Protein AF-A0ABD1D3S3-F1 (afdb_monomer_lite)

Structure (mmCIF, N/CA/C/O backbone):
data_AF-A0ABD1D3S3-F1
#
_entry.id   AF-A0ABD1D3S3-F1
#
loop_
_atom_site.group_PDB
_atom_site.id
_atom_site.type_symbol
_atom_site.label_atom_id
_atom_site.label_alt_id
_atom_site.label_comp_id
_atom_site.label_asym_id
_atom_site.label_entity_id
_atom_site.label_seq_id
_atom_site.pdbx_PDB_ins_code
_atom_site.Cartn_x
_atom_site.Cartn_y
_atom_site.Cartn_z
_atom_site.occupancy
_atom_site.B_iso_or_equiv
_atom_site.auth_seq_id
_atom_site.auth_comp_id
_atom_site.auth_asym_id
_atom_site.auth_atom_id
_atom_site.pdbx_PDB_model_num
ATOM 1 N N . MET A 1 1 ? 24.268 -14.997 -31.327 1.00 54.69 1 MET A N 1
ATOM 2 C CA . MET A 1 1 ? 25.110 -14.141 -30.463 1.00 54.69 1 MET A CA 1
ATOM 3 C C . MET A 1 1 ? 25.602 -12.995 -31.334 1.00 54.69 1 MET A C 1
ATOM 5 O O . MET A 1 1 ? 25.735 -13.247 -32.521 1.00 54.69 1 MET A O 1
ATOM 9 N N . PRO A 1 2 ? 25.754 -11.755 -30.838 1.00 61.12 2 PRO A N 1
ATOM 10 C CA . PRO A 1 2 ? 26.265 -10.665 -31.670 1.00 61.12 2 PRO A CA 1
ATOM 11 C C . PRO A 1 2 ? 27.685 -11.013 -32.133 1.00 61.12 2 PRO A C 1
ATOM 13 O O . PRO A 1 2 ? 28.538 -11.346 -31.311 1.00 61.12 2 PRO A O 1
ATOM 16 N N . GLU A 1 3 ? 27.907 -10.995 -33.443 1.00 79.38 3 GLU A N 1
ATOM 17 C CA . GLU A 1 3 ? 29.149 -11.474 -34.076 1.00 79.38 3 GLU A CA 1
ATOM 18 C C . GLU A 1 3 ? 30.114 -10.301 -34.357 1.00 79.38 3 GLU A C 1
ATOM 20 O O . GLU A 1 3 ? 31.300 -10.502 -34.618 1.00 79.38 3 GLU A O 1
ATOM 25 N N . SER A 1 4 ? 29.617 -9.056 -34.284 1.00 90.50 4 SER A N 1
ATOM 26 C CA . SER A 1 4 ? 30.335 -7.820 -34.622 1.00 90.50 4 SER A CA 1
ATOM 27 C C . SER A 1 4 ? 30.484 -6.869 -33.427 1.00 90.50 4 SER A C 1
ATOM 29 O O . SER A 1 4 ? 29.573 -6.705 -32.614 1.00 90.50 4 SER A O 1
ATOM 31 N N . ARG A 1 5 ? 31.623 -6.162 -33.355 1.00 87.12 5 ARG A N 1
ATOM 32 C CA . ARG A 1 5 ? 31.877 -5.112 -32.350 1.00 87.12 5 ARG A CA 1
ATOM 33 C C . ARG A 1 5 ? 30.786 -4.037 -32.356 1.00 87.12 5 ARG A C 1
ATOM 35 O O . ARG A 1 5 ? 30.393 -3.577 -31.288 1.00 87.12 5 ARG A O 1
ATOM 42 N N . ASP A 1 6 ? 30.297 -3.659 -33.532 1.00 90.69 6 ASP A N 1
ATOM 43 C CA . ASP A 1 6 ? 29.286 -2.608 -33.655 1.00 90.69 6 ASP A CA 1
ATOM 44 C C . ASP A 1 6 ? 27.923 -3.080 -33.131 1.00 90.69 6 ASP A C 1
ATOM 46 O O . ASP A 1 6 ? 27.208 -2.312 -32.491 1.00 90.69 6 ASP A O 1
ATOM 50 N N . GLU A 1 7 ? 27.590 -4.361 -33.316 1.00 91.81 7 GLU A N 1
ATOM 51 C CA . GLU A 1 7 ? 26.377 -4.971 -32.753 1.00 91.81 7 GLU A CA 1
ATOM 52 C C . GLU A 1 7 ? 26.443 -5.047 -31.223 1.00 91.81 7 GLU A C 1
ATOM 54 O O . GLU A 1 7 ? 25.445 -4.792 -30.548 1.00 91.81 7 GLU A O 1
ATOM 59 N N . ILE A 1 8 ? 27.623 -5.343 -30.666 1.00 90.75 8 ILE A N 1
ATOM 60 C CA . ILE A 1 8 ? 27.854 -5.335 -29.215 1.00 90.75 8 ILE A CA 1
ATOM 61 C C . ILE A 1 8 ? 27.681 -3.920 -28.654 1.00 90.75 8 ILE A C 1
ATOM 63 O O . ILE A 1 8 ? 26.992 -3.751 -27.648 1.00 90.75 8 ILE A O 1
ATOM 67 N N . CYS A 1 9 ? 28.254 -2.902 -29.306 1.00 90.25 9 CYS A N 1
ATOM 68 C CA . CYS A 1 9 ? 28.081 -1.508 -28.894 1.00 90.25 9 CYS A CA 1
ATOM 69 C C . CYS A 1 9 ? 26.603 -1.090 -28.929 1.00 90.25 9 CYS A C 1
ATOM 71 O O . CYS A 1 9 ? 26.102 -0.549 -27.949 1.00 90.25 9 CYS A O 1
ATOM 73 N N . GLN A 1 10 ? 25.871 -1.430 -29.993 1.00 93.06 10 GLN A N 1
ATOM 74 C CA . GLN A 1 10 ? 24.439 -1.129 -30.089 1.00 93.06 10 GLN A CA 1
ATOM 75 C C . GLN A 1 10 ? 23.600 -1.854 -29.028 1.00 93.06 10 GLN A C 1
ATOM 77 O O . GLN A 1 10 ? 22.634 -1.289 -28.517 1.00 93.06 10 GLN A O 1
ATOM 82 N N . LEU A 1 11 ? 23.933 -3.106 -28.698 1.00 91.44 11 LEU A N 1
ATOM 83 C CA . LEU A 1 11 ? 23.252 -3.847 -27.636 1.00 91.44 11 LEU A CA 1
ATOM 84 C C . LEU A 1 11 ? 23.529 -3.229 -26.261 1.00 91.44 11 LEU A C 1
ATOM 86 O O . LEU A 1 11 ? 22.598 -3.075 -25.473 1.00 91.44 11 LEU A O 1
ATOM 90 N N . MET A 1 12 ? 24.779 -2.849 -25.989 1.00 91.19 12 MET A N 1
ATOM 91 C CA . MET A 1 12 ? 25.146 -2.139 -24.763 1.00 91.19 12 MET A CA 1
ATOM 92 C C . MET A 1 12 ? 24.382 -0.825 -24.623 1.00 91.19 12 MET A C 1
ATOM 94 O O . MET A 1 12 ? 23.833 -0.565 -23.556 1.00 91.19 12 MET A O 1
ATOM 98 N N . ASP A 1 13 ? 24.303 -0.032 -25.692 1.00 95.75 13 ASP A N 1
ATOM 99 C CA . ASP A 1 13 ? 23.584 1.242 -25.678 1.00 95.75 13 ASP A CA 1
ATOM 100 C C . ASP A 1 13 ? 22.089 1.029 -25.400 1.00 95.75 13 ASP A C 1
ATOM 102 O O . ASP A 1 13 ? 21.509 1.710 -24.555 1.00 95.75 13 ASP A O 1
ATOM 106 N N . LYS A 1 14 ? 21.465 0.030 -26.042 1.00 93.44 14 LYS A N 1
ATOM 107 C CA . LYS A 1 14 ? 20.062 -0.334 -25.780 1.00 93.44 14 LYS A CA 1
ATOM 108 C C . LYS A 1 14 ? 19.837 -0.778 -24.337 1.00 93.44 14 LYS A C 1
ATOM 110 O O . LYS A 1 14 ? 18.864 -0.356 -23.720 1.00 93.44 14 LYS A O 1
ATOM 115 N N . LEU A 1 15 ? 20.726 -1.606 -23.792 1.00 90.69 15 LEU A N 1
ATOM 116 C CA . LEU A 1 15 ? 20.624 -2.089 -22.415 1.00 90.69 15 LEU A CA 1
ATOM 117 C C . LEU A 1 15 ? 20.821 -0.952 -21.407 1.00 90.69 15 LEU A C 1
ATOM 119 O O . LEU A 1 15 ? 20.133 -0.903 -20.390 1.00 90.69 15 LEU A O 1
ATOM 123 N N . LEU A 1 16 ? 21.715 -0.009 -21.705 1.00 94.44 16 LEU A N 1
ATOM 124 C CA . LEU A 1 16 ? 21.940 1.173 -20.881 1.00 94.44 16 LEU A CA 1
ATOM 125 C C . LEU A 1 16 ? 20.720 2.104 -20.883 1.00 94.44 16 LEU A C 1
ATOM 127 O O . LEU A 1 16 ? 20.310 2.560 -19.819 1.00 94.44 16 LEU A O 1
ATOM 131 N N . LEU A 1 17 ? 20.099 2.331 -22.045 1.00 95.50 17 LEU A N 1
ATOM 132 C CA . LEU A 1 17 ? 18.839 3.077 -22.141 1.00 95.50 17 LEU A CA 1
ATOM 133 C C . LEU A 1 17 ? 17.707 2.385 -21.374 1.00 95.50 17 LEU A C 1
ATOM 135 O O . LEU A 1 17 ? 16.989 3.047 -20.632 1.00 95.50 17 LEU A O 1
ATOM 139 N N . HIS A 1 18 ? 17.581 1.063 -21.498 1.00 93.31 18 HIS A N 1
ATOM 140 C CA . HIS A 1 18 ? 16.575 0.295 -20.764 1.00 93.31 18 HIS A CA 1
ATOM 141 C C . HIS A 1 18 ? 16.793 0.361 -19.246 1.00 93.31 18 HIS A C 1
ATOM 143 O O . HIS A 1 18 ? 15.849 0.540 -18.487 1.00 93.31 18 HIS A O 1
ATOM 149 N N . SER A 1 19 ? 18.045 0.282 -18.790 1.00 93.69 19 SER A N 1
ATOM 150 C CA . SER A 1 19 ? 18.386 0.451 -17.374 1.00 93.69 19 SER A CA 1
ATOM 151 C C . SER A 1 19 ? 18.009 1.842 -16.851 1.00 93.69 19 SER A C 1
ATOM 153 O O . SER A 1 19 ? 17.471 1.967 -15.753 1.00 93.69 19 SER A O 1
ATOM 155 N N . LEU A 1 20 ? 18.237 2.893 -17.649 1.00 96.12 20 LEU A N 1
ATOM 156 C CA . LEU A 1 20 ? 17.828 4.257 -17.302 1.00 96.12 20 LEU A CA 1
ATOM 157 C C . LEU A 1 20 ? 16.305 4.399 -17.199 1.00 96.12 20 LEU A C 1
ATOM 159 O O . LEU A 1 20 ? 15.832 5.012 -16.245 1.00 96.12 20 LEU A O 1
ATOM 163 N N . ASP A 1 21 ? 15.553 3.804 -18.126 1.00 94.75 21 ASP A N 1
ATOM 164 C CA . ASP A 1 21 ? 14.087 3.801 -18.081 1.00 94.75 21 ASP A CA 1
ATOM 165 C C . ASP A 1 21 ? 13.558 3.049 -16.849 1.00 94.75 21 ASP A C 1
ATOM 167 O O . ASP A 1 21 ? 12.732 3.574 -16.105 1.00 94.75 21 ASP A O 1
ATOM 171 N N . LEU A 1 22 ? 14.110 1.868 -16.546 1.00 92.12 22 LEU A N 1
ATOM 172 C CA . LEU A 1 22 ? 13.761 1.119 -15.334 1.00 92.12 22 LEU A CA 1
ATOM 173 C C . LEU A 1 22 ? 14.044 1.921 -14.056 1.00 92.12 22 LEU A C 1
ATOM 175 O O . LEU A 1 22 ? 13.207 1.947 -13.154 1.00 92.12 22 LEU A O 1
ATOM 179 N N . MET A 1 23 ? 15.183 2.617 -13.980 1.00 96.25 23 MET A N 1
ATOM 180 C CA . MET A 1 23 ? 15.489 3.495 -12.844 1.00 96.25 23 MET A CA 1
ATOM 181 C C . MET A 1 23 ? 14.498 4.663 -12.738 1.00 96.25 23 MET A C 1
ATOM 183 O O . MET A 1 23 ? 14.085 5.027 -11.637 1.00 96.25 23 MET A O 1
ATOM 187 N N . GLU A 1 24 ? 14.083 5.255 -13.860 1.00 95.31 24 GLU A N 1
ATOM 188 C CA . GLU A 1 24 ? 13.061 6.305 -13.863 1.00 95.31 24 GLU A CA 1
ATOM 189 C C . GLU A 1 24 ? 11.711 5.780 -13.348 1.00 95.31 24 GLU A C 1
ATOM 191 O O . GLU A 1 24 ? 11.069 6.425 -12.510 1.00 95.31 24 GLU A O 1
ATOM 196 N N . GLN A 1 25 ? 11.293 4.599 -13.812 1.00 93.81 25 GLN A N 1
ATOM 197 C CA . GLN A 1 25 ? 10.074 3.932 -13.359 1.00 93.81 25 GLN A CA 1
ATOM 198 C C . GLN A 1 25 ? 10.130 3.621 -11.859 1.00 93.81 25 GLN A C 1
ATOM 200 O O . GLN A 1 25 ? 9.172 3.913 -11.140 1.00 93.81 25 GLN A O 1
ATOM 205 N N . GLU A 1 26 ? 11.258 3.112 -11.360 1.00 92.94 26 GLU A N 1
ATOM 206 C CA . GLU A 1 26 ? 11.462 2.830 -9.936 1.00 92.94 26 GLU A CA 1
ATOM 207 C C . GLU A 1 26 ? 11.295 4.097 -9.084 1.00 92.94 26 GLU A C 1
ATOM 209 O O . GLU A 1 26 ? 10.544 4.102 -8.104 1.00 92.94 26 GLU A O 1
ATOM 214 N N . VAL A 1 27 ? 11.935 5.204 -9.472 1.00 96.56 27 VAL A N 1
ATOM 215 C CA . VAL A 1 27 ? 11.839 6.479 -8.743 1.00 96.56 27 VAL A CA 1
ATOM 216 C C . VAL A 1 27 ? 10.401 7.013 -8.743 1.00 96.56 27 VAL A C 1
ATOM 218 O O . VAL A 1 27 ? 9.893 7.451 -7.703 1.00 96.56 27 VAL A O 1
ATOM 221 N N . LYS A 1 28 ? 9.700 6.943 -9.881 1.00 95.06 28 LYS A N 1
ATOM 222 C CA . LYS A 1 28 ? 8.284 7.341 -9.987 1.00 95.06 28 LYS A CA 1
ATOM 223 C C . LYS A 1 28 ? 7.384 6.492 -9.089 1.00 95.06 28 LYS A C 1
ATOM 225 O O . LYS A 1 28 ? 6.554 7.032 -8.355 1.00 95.06 28 LYS A O 1
ATOM 230 N N . LEU A 1 29 ? 7.563 5.175 -9.105 1.00 91.56 29 LEU A N 1
ATOM 231 C CA . LEU A 1 29 ? 6.805 4.257 -8.256 1.00 91.56 29 LEU A CA 1
ATOM 232 C C . LEU A 1 29 ? 7.075 4.528 -6.777 1.00 91.56 29 LEU A C 1
ATOM 234 O O . LEU A 1 29 ? 6.132 4.638 -5.997 1.00 91.56 29 LEU A O 1
ATOM 238 N N . LYS A 1 30 ? 8.337 4.731 -6.394 1.00 94.62 30 LYS A N 1
ATOM 239 C CA . LYS A 1 30 ? 8.716 5.019 -5.009 1.00 94.62 30 LYS A CA 1
ATOM 240 C C . LYS A 1 30 ? 8.069 6.297 -4.479 1.00 94.62 30 LYS A C 1
ATOM 242 O O . LYS A 1 30 ? 7.455 6.272 -3.416 1.00 94.62 30 LYS A O 1
ATOM 247 N N . THR A 1 31 ? 8.141 7.391 -5.236 1.00 94.62 31 THR A N 1
ATOM 248 C CA . THR A 1 31 ? 7.494 8.657 -4.840 1.00 94.62 31 THR A CA 1
ATOM 249 C C . THR A 1 31 ? 5.972 8.525 -4.756 1.00 94.62 31 THR A C 1
ATOM 251 O O . THR A 1 31 ? 5.347 9.088 -3.858 1.00 94.62 31 THR A O 1
ATOM 254 N N . THR A 1 32 ? 5.369 7.720 -5.635 1.00 92.38 32 THR A N 1
ATOM 255 C CA . THR A 1 32 ? 3.932 7.417 -5.598 1.00 92.38 32 THR A CA 1
ATOM 256 C C . THR A 1 32 ? 3.556 6.620 -4.346 1.00 92.38 32 THR A C 1
ATOM 258 O O . THR A 1 32 ? 2.586 6.962 -3.668 1.00 92.38 32 THR A O 1
ATOM 261 N N . VAL A 1 33 ? 4.335 5.592 -3.993 1.00 91.25 33 VAL A N 1
ATOM 262 C CA . VAL A 1 33 ? 4.136 4.801 -2.767 1.00 91.25 33 VAL A CA 1
ATOM 263 C C . VAL A 1 33 ? 4.260 5.684 -1.530 1.00 91.25 33 VAL A C 1
ATOM 265 O O . VAL A 1 33 ? 3.409 5.610 -0.646 1.00 91.25 33 VAL A O 1
ATOM 268 N N . GLU A 1 34 ? 5.268 6.556 -1.477 1.00 92.38 34 GLU A N 1
ATOM 269 C CA . GLU A 1 34 ? 5.453 7.503 -0.374 1.00 92.38 34 GLU A CA 1
ATOM 270 C C . GLU A 1 34 ? 4.264 8.465 -0.243 1.00 92.38 34 GLU A C 1
ATOM 272 O O . GLU A 1 34 ? 3.751 8.660 0.860 1.00 92.38 34 GLU A O 1
ATOM 277 N N . ALA A 1 35 ? 3.770 9.022 -1.353 1.00 90.88 35 ALA A N 1
ATOM 278 C CA . ALA A 1 35 ? 2.606 9.906 -1.348 1.00 90.88 35 ALA A CA 1
ATOM 279 C C . ALA A 1 35 ? 1.342 9.194 -0.831 1.00 90.88 35 ALA A C 1
ATOM 281 O O . ALA A 1 35 ? 0.682 9.693 0.081 1.00 90.88 35 ALA A O 1
ATOM 282 N N . ILE A 1 36 ? 1.036 8.000 -1.353 1.00 89.31 36 ILE A N 1
ATOM 283 C CA . ILE A 1 36 ? -0.140 7.217 -0.938 1.00 89.31 36 ILE A CA 1
ATOM 284 C C . ILE A 1 36 ? -0.020 6.777 0.530 1.00 89.31 36 ILE A C 1
ATOM 286 O O . ILE A 1 36 ? -1.013 6.794 1.262 1.00 89.31 36 ILE A O 1
ATOM 290 N N . ALA A 1 37 ? 1.180 6.401 0.981 1.00 89.25 37 ALA A N 1
ATOM 291 C CA . ALA A 1 37 ? 1.428 6.015 2.367 1.00 89.25 37 ALA A CA 1
ATOM 292 C C . ALA A 1 37 ? 1.236 7.195 3.330 1.00 89.25 37 ALA A C 1
ATOM 294 O O . ALA A 1 37 ? 0.553 7.043 4.345 1.00 89.25 37 ALA A O 1
ATOM 295 N N . ASN A 1 38 ? 1.778 8.369 2.995 1.00 91.56 38 ASN A N 1
ATOM 296 C CA . ASN A 1 38 ? 1.606 9.589 3.785 1.00 91.56 38 ASN A CA 1
ATOM 297 C C . ASN A 1 38 ? 0.128 9.991 3.875 1.00 91.56 38 ASN A C 1
ATOM 299 O O . ASN A 1 38 ? -0.379 10.257 4.966 1.00 91.56 38 ASN A O 1
ATOM 303 N N . ASP A 1 39 ? -0.596 9.949 2.757 1.00 89.69 39 ASP A N 1
ATOM 304 C CA . ASP A 1 39 ? -2.038 10.202 2.724 1.00 89.69 39 ASP A CA 1
ATOM 305 C C . ASP A 1 39 ? -2.820 9.217 3.602 1.00 89.69 39 ASP A C 1
ATOM 307 O O . ASP A 1 39 ? -3.715 9.614 4.353 1.00 89.69 39 ASP A O 1
ATOM 311 N N . GLY A 1 40 ? -2.477 7.927 3.537 1.00 87.88 40 GLY A N 1
ATOM 312 C CA . GLY A 1 40 ? -3.063 6.902 4.395 1.00 87.88 40 GLY A CA 1
ATOM 313 C C . GLY A 1 40 ? -2.805 7.181 5.877 1.00 87.88 40 GLY A C 1
ATOM 314 O O . GLY A 1 40 ? -3.726 7.104 6.689 1.00 87.88 40 GLY A O 1
ATOM 315 N N . GLN A 1 41 ? -1.582 7.570 6.244 1.00 87.94 41 GLN A N 1
ATOM 316 C CA . GLN A 1 41 ? -1.228 7.939 7.619 1.00 87.94 41 GLN A CA 1
ATOM 317 C C . GLN A 1 41 ? -1.991 9.177 8.112 1.00 87.94 41 GLN A C 1
ATOM 319 O O . GLN A 1 41 ? -2.425 9.195 9.267 1.00 87.94 41 GLN A O 1
ATOM 324 N N . LEU A 1 42 ? -2.208 10.179 7.254 1.00 91.12 42 LEU A N 1
ATOM 325 C CA . LEU A 1 42 ? -3.031 11.349 7.572 1.00 91.12 42 LEU A CA 1
ATOM 326 C C . LEU A 1 42 ? -4.489 10.961 7.822 1.00 91.12 42 LEU A C 1
ATOM 328 O O . LEU A 1 42 ? -5.079 11.402 8.812 1.00 91.12 42 LEU A O 1
ATOM 332 N N . ASP A 1 43 ? -5.055 10.087 6.988 1.00 89.44 43 ASP A N 1
ATOM 333 C CA . ASP A 1 43 ? -6.404 9.563 7.198 1.00 89.44 43 ASP A CA 1
ATOM 334 C C . ASP A 1 43 ? -6.498 8.812 8.540 1.00 89.44 43 ASP A C 1
ATOM 336 O O . ASP A 1 43 ? -7.438 9.038 9.308 1.00 89.44 43 ASP A O 1
ATOM 340 N N . LEU A 1 44 ? -5.500 7.989 8.892 1.00 86.38 44 LEU A N 1
ATOM 341 C CA . LEU A 1 44 ? -5.432 7.324 10.201 1.00 86.38 44 LEU A CA 1
ATOM 342 C C . LEU A 1 44 ? -5.331 8.332 11.357 1.00 86.38 44 LEU A C 1
ATOM 344 O O . LEU A 1 44 ? -6.055 8.205 12.347 1.00 86.38 44 LEU A O 1
ATOM 348 N N . ALA A 1 45 ? -4.487 9.356 11.246 1.00 88.69 45 ALA A N 1
ATOM 349 C CA . ALA A 1 45 ? -4.373 10.403 12.259 1.00 88.69 45 ALA A CA 1
ATOM 350 C C . ALA A 1 45 ? -5.704 11.149 12.445 1.00 88.69 45 ALA A C 1
ATOM 352 O O . ALA A 1 45 ? -6.152 11.351 13.575 1.00 88.69 45 ALA A O 1
ATOM 353 N N . HIS A 1 46 ? -6.394 11.462 11.347 1.00 89.75 46 HIS A N 1
ATOM 354 C CA . HIS A 1 46 ? -7.707 12.094 11.376 1.00 89.75 46 HIS A CA 1
ATOM 355 C C . HIS A 1 46 ? -8.765 11.202 12.051 1.00 89.75 46 HIS A C 1
ATOM 357 O O . HIS A 1 46 ? -9.565 11.683 12.859 1.00 89.75 46 HIS A O 1
ATOM 363 N N . THR A 1 47 ? -8.757 9.886 11.798 1.00 88.25 47 THR A N 1
ATOM 364 C CA . THR A 1 47 ? -9.659 8.950 12.501 1.00 88.25 47 THR A CA 1
ATOM 365 C C . THR A 1 47 ? -9.403 8.918 14.008 1.00 88.25 47 THR A C 1
ATOM 367 O O . THR A 1 47 ? -10.357 8.959 14.782 1.00 88.25 47 THR A O 1
ATOM 370 N N . ARG A 1 48 ? -8.135 8.900 14.438 1.00 88.44 48 ARG A N 1
ATOM 371 C CA . ARG A 1 48 ? -7.757 8.936 15.859 1.00 88.44 48 ARG A CA 1
ATOM 372 C C . ARG A 1 48 ? -8.144 10.249 16.522 1.00 88.44 48 ARG A C 1
ATOM 374 O O . ARG A 1 48 ? -8.622 10.237 17.650 1.00 88.44 48 ARG A O 1
ATOM 381 N N . PHE A 1 49 ? -7.960 11.369 15.827 1.00 89.25 49 PHE A N 1
ATOM 382 C CA . PHE A 1 49 ? -8.342 12.685 16.331 1.00 89.25 49 PHE A CA 1
ATOM 383 C C . PHE A 1 49 ? -9.855 12.783 16.560 1.00 89.25 49 PHE A C 1
ATOM 385 O O . PHE A 1 49 ? -10.299 13.228 17.613 1.00 89.25 49 PHE A O 1
ATOM 392 N N . THR A 1 50 ? -10.651 12.318 15.595 1.00 88.19 50 THR A N 1
ATOM 393 C CA . THR A 1 50 ? -12.117 12.444 15.632 1.00 88.19 50 THR A CA 1
ATOM 394 C C . THR A 1 50 ? -12.805 11.414 16.527 1.00 88.19 50 THR A C 1
ATOM 396 O O . THR A 1 50 ? -13.776 11.748 17.201 1.00 88.19 50 THR A O 1
ATOM 399 N N . LYS A 1 51 ? -12.336 10.160 16.537 1.00 85.50 51 LYS A N 1
ATOM 400 C CA . LYS A 1 51 ? -12.967 9.053 17.281 1.00 85.50 51 LYS A CA 1
ATOM 401 C C . LYS A 1 51 ? -12.224 8.637 18.553 1.00 85.50 51 LYS A C 1
ATOM 403 O O . LYS A 1 51 ? -12.707 7.771 19.278 1.00 85.50 51 LYS A O 1
ATOM 408 N N . GLY A 1 52 ? -11.076 9.245 18.837 1.00 84.25 52 GLY A N 1
ATOM 409 C CA . GLY A 1 52 ? -10.242 8.929 19.990 1.00 84.25 52 GLY A CA 1
ATOM 410 C C . GLY A 1 52 ? -9.239 7.798 19.741 1.00 84.25 52 GLY A C 1
ATOM 411 O O . GLY A 1 52 ? -9.203 7.154 18.689 1.00 84.25 52 GLY A O 1
ATOM 412 N N . ALA A 1 53 ? -8.403 7.545 20.750 1.00 78.00 53 ALA A N 1
ATOM 413 C CA . ALA A 1 53 ? -7.257 6.636 20.663 1.00 78.00 53 ALA A CA 1
ATOM 414 C C . ALA A 1 53 ? -7.626 5.159 20.414 1.00 78.00 53 ALA A C 1
ATOM 416 O O . ALA A 1 53 ? -6.793 4.390 19.939 1.00 78.00 53 ALA A O 1
ATOM 417 N N . THR A 1 54 ? -8.866 4.755 20.701 1.00 78.38 54 THR A N 1
ATOM 418 C CA . THR A 1 54 ? -9.353 3.377 20.523 1.00 78.38 54 THR A CA 1
ATOM 419 C C . THR A 1 54 ? -9.848 3.081 19.106 1.00 78.38 54 THR A C 1
ATOM 421 O O . THR A 1 54 ? -10.143 1.930 18.794 1.00 78.38 54 THR A O 1
ATOM 424 N N . ALA A 1 55 ? -9.940 4.089 18.233 1.00 79.75 55 ALA A N 1
ATOM 425 C CA . ALA A 1 55 ? -10.479 3.919 16.885 1.00 79.75 55 ALA A CA 1
ATOM 426 C C . ALA A 1 55 ? -9.504 3.240 15.913 1.00 79.75 55 ALA A C 1
ATOM 428 O O . ALA A 1 55 ? -9.939 2.514 15.024 1.00 79.75 55 ALA A O 1
ATOM 429 N N . VAL A 1 56 ? -8.199 3.482 16.075 1.00 79.94 56 VAL A N 1
ATOM 430 C CA . VAL A 1 56 ? -7.135 2.834 15.298 1.00 79.94 56 VAL A CA 1
ATOM 431 C C . VAL A 1 56 ? -5.947 2.578 16.215 1.00 79.94 56 VAL A C 1
ATOM 433 O O . VAL A 1 56 ? -5.301 3.518 16.674 1.00 79.94 56 VAL A O 1
ATOM 436 N N . SER A 1 57 ? -5.597 1.322 16.453 1.00 82.75 57 SER A N 1
ATOM 437 C CA . SER A 1 57 ? -4.466 0.923 17.289 1.00 82.75 57 SER A CA 1
ATOM 438 C C . SER A 1 57 ? -3.815 -0.351 16.764 1.00 82.75 57 SER A C 1
ATOM 440 O O . SER A 1 57 ? -4.497 -1.236 16.258 1.00 82.75 57 SER A O 1
ATOM 442 N N . ALA A 1 58 ? -2.496 -0.467 16.936 1.00 81.12 58 ALA A N 1
ATOM 443 C CA . ALA A 1 58 ? -1.761 -1.687 16.601 1.00 81.12 58 ALA A CA 1
ATOM 444 C C . ALA A 1 58 ? -2.219 -2.891 17.444 1.00 81.12 58 ALA A C 1
ATOM 446 O O . ALA A 1 58 ? -2.170 -4.016 16.972 1.00 81.12 58 ALA A O 1
ATOM 447 N N . VAL A 1 59 ? -2.746 -2.651 18.652 1.00 83.06 59 VAL A N 1
ATOM 448 C CA . VAL A 1 59 ? -3.284 -3.696 19.549 1.00 83.06 59 VAL A CA 1
ATOM 449 C C . VAL A 1 59 ? -4.522 -4.390 18.963 1.00 83.06 59 VAL A C 1
ATOM 451 O O . VAL A 1 59 ? -4.888 -5.475 19.395 1.00 83.06 59 VAL A O 1
ATOM 454 N N . GLN A 1 60 ? -5.187 -3.770 17.985 1.00 83.62 60 GLN A N 1
ATOM 455 C CA . GLN A 1 60 ? -6.359 -4.347 17.321 1.00 83.62 60 GLN A CA 1
ATOM 456 C C . GLN A 1 60 ? -5.983 -5.321 16.200 1.00 83.62 60 GLN A C 1
ATOM 458 O O . GLN A 1 60 ? -6.852 -6.031 15.699 1.00 83.62 60 GLN A O 1
ATOM 463 N N . LEU A 1 61 ? -4.714 -5.337 15.783 1.00 85.88 61 LEU A N 1
ATOM 464 C CA . LEU A 1 61 ? -4.245 -6.234 14.738 1.00 85.88 61 LEU A CA 1
ATOM 465 C C . LEU A 1 61 ? -4.143 -7.669 15.277 1.00 85.88 61 LEU A C 1
ATOM 467 O O . LEU A 1 61 ? -3.780 -7.854 16.440 1.00 85.88 61 LEU A O 1
ATOM 471 N N . PRO A 1 62 ? -4.439 -8.683 14.447 1.00 85.31 62 PRO A N 1
ATOM 472 C CA . PRO A 1 62 ? -4.187 -10.077 14.787 1.00 85.31 62 PRO A CA 1
ATOM 473 C C . PRO A 1 62 ? -2.741 -10.294 15.239 1.00 85.31 62 PRO A C 1
ATOM 475 O O . PRO A 1 62 ? -1.805 -9.956 14.515 1.00 85.31 62 PRO A O 1
ATOM 478 N N . THR A 1 63 ? -2.570 -10.867 16.427 1.00 86.19 63 THR A N 1
ATOM 479 C CA . THR A 1 63 ? -1.291 -11.383 16.930 1.00 86.19 63 THR A CA 1
ATOM 480 C C . THR A 1 63 ? -1.220 -12.900 16.725 1.00 86.19 63 THR A C 1
ATOM 482 O O . THR A 1 63 ? -2.152 -13.495 16.186 1.00 86.19 63 THR A O 1
ATOM 485 N N . GLU A 1 64 ? -0.123 -13.537 17.138 1.00 83.69 64 GLU A N 1
ATOM 486 C CA . GLU A 1 64 ? 0.140 -14.973 16.921 1.00 83.69 64 GLU A CA 1
ATOM 487 C C . GLU A 1 64 ? -0.970 -15.904 17.452 1.00 83.69 64 GLU A C 1
ATOM 489 O O . GLU A 1 64 ? -1.221 -16.953 16.866 1.00 83.69 64 GLU A O 1
ATOM 494 N N . ASP A 1 65 ? -1.694 -15.488 18.496 1.00 83.38 65 ASP A N 1
ATOM 495 C CA . ASP A 1 65 ? -2.810 -16.244 19.087 1.00 83.38 65 ASP A CA 1
ATOM 496 C C . ASP A 1 65 ? -4.151 -16.070 18.344 1.00 83.38 65 ASP A C 1
ATOM 498 O O . ASP A 1 65 ? -5.185 -16.606 18.755 1.00 83.38 65 ASP A O 1
ATOM 502 N N . TYR A 1 66 ? -4.188 -15.271 17.275 1.00 84.69 66 TYR A N 1
ATOM 503 C CA . TYR A 1 66 ? -5.412 -15.041 16.517 1.00 84.69 66 TYR A CA 1
ATOM 504 C C . TYR A 1 66 ? -5.786 -16.271 15.682 1.00 84.69 66 TYR A C 1
ATOM 506 O O . TYR A 1 66 ? -4.938 -17.021 15.202 1.00 84.69 66 TYR A O 1
ATOM 514 N N . LYS A 1 67 ? -7.091 -16.471 15.467 1.00 86.00 67 LYS A N 1
ATOM 515 C CA . LYS A 1 67 ? -7.590 -17.564 14.621 1.00 86.00 67 LYS A CA 1
ATOM 516 C C . LYS A 1 67 ? -6.960 -17.509 13.217 1.00 86.00 67 LYS A C 1
ATOM 518 O O . LYS A 1 67 ? -6.796 -16.407 12.687 1.00 86.00 67 LYS A O 1
ATOM 523 N N . PRO A 1 68 ? -6.689 -18.657 12.573 1.00 85.19 68 PRO A N 1
ATOM 524 C CA . PRO A 1 68 ? -6.204 -18.670 11.200 1.00 85.19 68 PRO A CA 1
ATOM 525 C C . PRO A 1 68 ? -7.147 -17.886 10.283 1.00 85.19 68 PRO A C 1
ATOM 527 O O . PRO A 1 68 ? -8.372 -18.001 10.385 1.00 85.19 68 PRO A O 1
ATOM 530 N N . PHE A 1 69 ? -6.573 -17.076 9.401 1.00 88.75 69 PHE A N 1
ATOM 531 C CA . PHE A 1 69 ? -7.302 -16.351 8.370 1.00 88.75 69 PHE A CA 1
ATOM 532 C C . PHE A 1 69 ? -6.494 -16.364 7.077 1.00 88.75 69 PHE A C 1
ATOM 534 O O . PHE A 1 69 ? -5.267 -16.435 7.097 1.00 88.75 69 PHE A O 1
ATOM 541 N N . SER A 1 70 ? -7.198 -16.290 5.956 1.00 86.50 70 SER A N 1
ATOM 542 C CA . SER A 1 70 ? -6.599 -16.182 4.633 1.00 86.50 70 SER A CA 1
ATOM 543 C C . SER A 1 70 ? -6.569 -14.717 4.192 1.00 86.50 70 SER A C 1
ATOM 545 O O . SER A 1 70 ? -7.493 -13.945 4.481 1.00 86.50 70 SER A O 1
ATOM 547 N N . ALA A 1 71 ? -5.483 -14.313 3.533 1.00 85.81 71 ALA A N 1
ATOM 548 C CA . ALA A 1 71 ? -5.315 -12.953 3.039 1.00 85.81 71 ALA A CA 1
ATOM 549 C C . ALA A 1 71 ? -6.275 -12.674 1.871 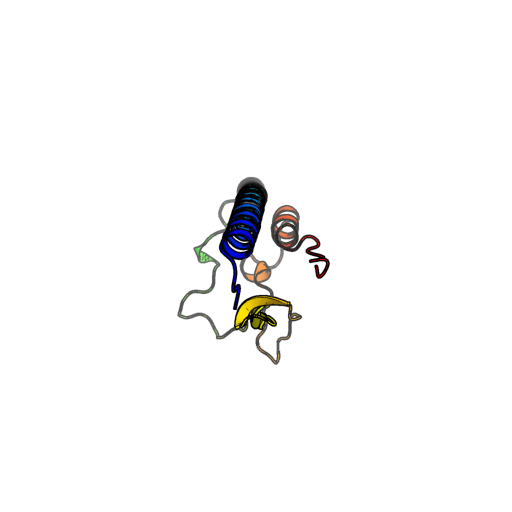1.00 85.81 71 ALA A C 1
ATOM 551 O O . ALA A 1 71 ? -6.514 -13.530 1.020 1.00 85.81 71 ALA A O 1
ATOM 552 N N . LEU A 1 72 ? -6.818 -11.453 1.811 1.00 85.56 72 LEU A N 1
ATOM 553 C CA . LEU A 1 72 ? -7.650 -11.034 0.676 1.00 85.56 72 LEU A CA 1
ATOM 554 C C . LEU A 1 72 ? -6.832 -10.838 -0.597 1.00 85.56 72 LEU A C 1
ATOM 556 O O . LEU A 1 72 ? -7.328 -11.122 -1.680 1.00 85.56 72 LEU A O 1
ATOM 560 N N . ASN A 1 73 ? -5.595 -10.368 -0.461 1.00 85.19 73 ASN A N 1
ATOM 561 C CA . ASN A 1 73 ? -4.701 -10.160 -1.587 1.00 85.19 73 ASN A CA 1
ATOM 562 C C . ASN A 1 73 ? -3.527 -11.129 -1.456 1.00 85.19 73 ASN A C 1
ATOM 564 O O . ASN A 1 73 ? -2.885 -11.170 -0.403 1.00 85.19 73 ASN A O 1
ATOM 568 N N . THR A 1 74 ? -3.262 -11.886 -2.513 1.00 85.56 74 THR A N 1
ATOM 569 C CA . THR A 1 74 ? -2.154 -12.838 -2.620 1.00 85.56 74 THR A CA 1
ATOM 570 C C . THR A 1 74 ? -1.257 -12.444 -3.786 1.00 85.56 74 THR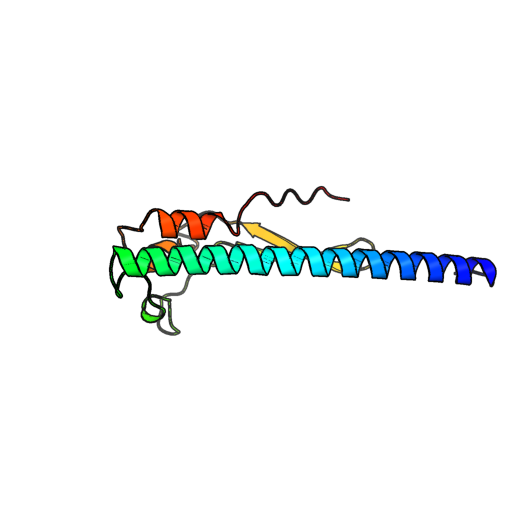 A C 1
ATOM 572 O O . THR A 1 74 ? -1.714 -11.837 -4.752 1.00 85.56 74 THR A O 1
ATOM 575 N N . VAL A 1 75 ? 0.038 -12.734 -3.675 1.00 88.50 75 VAL A N 1
ATOM 576 C CA . VAL A 1 75 ? 0.991 -12.523 -4.770 1.00 88.50 75 VAL A CA 1
ATOM 577 C C . VAL A 1 75 ? 1.104 -13.833 -5.537 1.00 88.50 75 VAL A C 1
ATOM 579 O O . VAL A 1 75 ? 1.390 -14.867 -4.932 1.00 88.50 75 VAL A O 1
ATOM 582 N N . ALA A 1 76 ? 0.860 -13.785 -6.841 1.00 86.69 76 ALA A N 1
ATOM 583 C CA . ALA A 1 76 ? 1.132 -14.873 -7.762 1.00 86.69 76 ALA A CA 1
ATOM 584 C C . ALA A 1 76 ? 2.482 -14.614 -8.438 1.00 86.69 76 ALA A C 1
ATOM 586 O O . ALA A 1 76 ? 2.720 -13.533 -8.978 1.00 86.69 76 ALA A O 1
ATOM 587 N N . GLU A 1 77 ? 3.375 -15.598 -8.383 1.00 85.94 77 GLU A N 1
ATOM 588 C CA . GLU A 1 77 ? 4.665 -15.533 -9.065 1.00 85.94 77 GLU A CA 1
ATOM 589 C C . GLU A 1 77 ? 4.546 -16.206 -10.435 1.00 85.94 77 GLU A C 1
ATOM 591 O O . GLU A 1 77 ? 4.302 -17.410 -10.543 1.00 85.94 77 GLU A O 1
ATOM 596 N N . GLY A 1 78 ? 4.707 -15.409 -11.483 1.00 82.94 78 GLY A N 1
ATOM 597 C CA . GLY A 1 78 ? 4.863 -15.838 -12.862 1.00 82.94 78 GLY A CA 1
ATOM 598 C C . GLY A 1 78 ? 6.309 -15.702 -13.335 1.00 82.94 78 GLY A C 1
ATOM 599 O O . GLY A 1 78 ? 7.179 -15.165 -12.646 1.00 82.94 78 GLY A O 1
ATOM 600 N N . LYS A 1 79 ? 6.566 -16.191 -14.545 1.00 82.62 79 LYS A N 1
ATOM 601 C CA . LYS A 1 79 ? 7.821 -15.977 -15.267 1.00 82.62 79 LYS A CA 1
ATOM 602 C C . LYS A 1 79 ? 7.498 -15.375 -16.624 1.00 82.62 79 LYS A C 1
ATOM 604 O O . LYS A 1 79 ? 6.563 -15.845 -17.275 1.00 82.62 79 LYS A O 1
ATOM 609 N N . ASP A 1 80 ? 8.241 -14.352 -17.023 1.00 77.62 80 ASP A N 1
ATOM 610 C CA . ASP A 1 80 ? 8.105 -13.763 -18.354 1.00 77.62 80 ASP A CA 1
ATOM 611 C C . ASP A 1 80 ? 8.746 -14.657 -19.440 1.00 77.62 80 ASP A C 1
ATOM 613 O O . ASP A 1 80 ? 9.326 -15.712 -19.162 1.00 77.62 80 ASP A O 1
ATOM 617 N N . GLU A 1 81 ? 8.653 -14.234 -20.705 1.00 75.06 81 GLU A N 1
ATOM 618 C CA . GLU A 1 81 ? 9.263 -14.933 -21.849 1.00 75.06 81 GLU A CA 1
ATOM 619 C C . GLU A 1 81 ? 10.803 -15.034 -21.768 1.00 75.06 81 GLU A C 1
ATOM 621 O O . GLU A 1 81 ? 11.411 -15.827 -22.490 1.00 75.06 81 GLU A O 1
ATOM 626 N N . LEU A 1 82 ? 11.438 -14.246 -20.896 1.00 70.56 82 LEU A N 1
ATOM 627 C CA . LEU A 1 82 ? 12.879 -14.166 -20.665 1.00 70.56 82 LEU A CA 1
ATOM 628 C C . LEU A 1 82 ? 13.309 -14.819 -19.330 1.00 70.56 82 LEU A C 1
ATOM 630 O O . LEU A 1 82 ? 14.465 -14.672 -18.935 1.00 70.56 82 LEU A O 1
ATOM 634 N N . ASP A 1 83 ? 12.425 -15.583 -18.676 1.00 77.06 83 ASP A N 1
ATOM 635 C CA . ASP A 1 83 ? 12.639 -16.251 -17.378 1.00 77.06 83 ASP A CA 1
ATOM 636 C C . ASP A 1 83 ? 12.834 -15.295 -16.179 1.00 77.06 83 ASP A C 1
ATOM 638 O O . ASP A 1 83 ? 13.292 -15.713 -15.111 1.00 77.06 83 ASP A O 1
ATOM 642 N N . ASN A 1 84 ? 12.452 -14.020 -16.304 1.00 76.81 84 ASN A N 1
ATOM 643 C CA . ASN A 1 84 ? 12.444 -13.083 -15.181 1.00 76.81 84 ASN A CA 1
ATOM 644 C C . ASN A 1 84 ? 11.209 -13.308 -14.289 1.00 76.81 84 ASN A C 1
ATOM 646 O O . ASN A 1 84 ? 10.129 -13.616 -14.802 1.00 76.81 84 ASN A O 1
ATOM 650 N N . PRO A 1 85 ? 11.325 -13.123 -12.958 1.00 80.00 85 PRO A N 1
ATOM 651 C CA . PRO A 1 85 ? 10.189 -13.240 -12.050 1.00 80.00 85 PRO A CA 1
ATOM 652 C C . PRO A 1 85 ? 9.206 -12.081 -12.263 1.00 80.00 85 PRO A C 1
ATOM 654 O O . PRO A 1 85 ? 9.551 -10.917 -12.061 1.00 80.00 85 PRO A O 1
ATOM 657 N N . GLN A 1 86 ? 7.970 -12.409 -12.630 1.00 83.50 86 GLN A N 1
ATOM 658 C CA . GLN A 1 86 ? 6.858 -11.468 -12.734 1.00 83.50 86 GLN A CA 1
ATOM 659 C C . GLN A 1 86 ? 5.929 -11.659 -11.532 1.00 83.50 86 GLN A C 1
ATOM 661 O O . GLN A 1 86 ? 5.525 -12.778 -11.230 1.00 83.50 86 GLN A O 1
ATOM 666 N N . LEU A 1 87 ? 5.600 -10.576 -10.828 1.00 86.38 87 LEU A N 1
ATOM 667 C CA . LEU A 1 87 ? 4.729 -10.618 -9.653 1.00 86.38 87 LEU A CA 1
ATOM 668 C C . LEU A 1 87 ? 3.371 -10.020 -10.006 1.00 86.38 87 LEU A C 1
ATOM 670 O O . LEU A 1 87 ? 3.275 -8.819 -10.253 1.00 86.38 87 LEU A O 1
ATOM 674 N N . ASP A 1 88 ? 2.331 -10.845 -9.972 1.00 84.69 88 ASP A N 1
ATOM 675 C CA . ASP A 1 88 ? 0.953 -10.409 -10.169 1.00 84.69 88 ASP A CA 1
ATOM 676 C C . ASP A 1 88 ? 0.198 -10.410 -8.833 1.00 84.69 88 ASP A C 1
ATOM 678 O O . ASP A 1 88 ? 0.449 -11.215 -7.933 1.00 84.69 88 ASP A O 1
ATOM 682 N N . LEU A 1 89 ? -0.740 -9.474 -8.680 1.00 83.81 89 LEU A N 1
ATOM 683 C CA . LEU A 1 89 ? -1.578 -9.362 -7.488 1.00 83.81 89 LEU A CA 1
ATOM 684 C C . LEU A 1 89 ? -2.943 -9.997 -7.745 1.00 83.81 89 LEU A C 1
ATOM 686 O O . LEU A 1 89 ? -3.757 -9.470 -8.504 1.00 83.81 89 LEU A O 1
ATOM 690 N N . GLU A 1 90 ? -3.225 -11.091 -7.050 1.00 85.81 90 GLU A N 1
ATOM 691 C CA . GLU A 1 90 ? -4.536 -11.727 -7.040 1.00 85.81 90 GLU A CA 1
ATOM 692 C C . GLU A 1 90 ? -5.388 -11.160 -5.908 1.00 85.81 90 GLU A C 1
ATOM 694 O O . GLU A 1 90 ? -4.956 -11.050 -4.756 1.00 85.81 90 GLU A O 1
ATOM 699 N N . ARG A 1 91 ? -6.630 -10.798 -6.232 1.00 81.88 91 ARG A N 1
ATOM 700 C CA . ARG A 1 91 ? -7.578 -10.231 -5.276 1.00 81.88 91 ARG A CA 1
ATOM 701 C C . ARG A 1 91 ? -8.775 -11.150 -5.113 1.00 81.88 91 ARG A C 1
ATOM 703 O O . ARG A 1 91 ? -9.561 -11.329 -6.036 1.00 81.88 91 ARG A O 1
ATOM 710 N N . ASN A 1 92 ? -8.938 -11.651 -3.900 1.00 84.00 92 ASN A N 1
ATOM 711 C CA . ASN A 1 92 ? -10.019 -12.535 -3.510 1.00 84.00 92 ASN A CA 1
ATOM 712 C C . ASN A 1 92 ? -11.145 -11.771 -2.802 1.00 84.00 92 ASN A C 1
ATOM 714 O O . ASN A 1 92 ? -10.925 -10.751 -2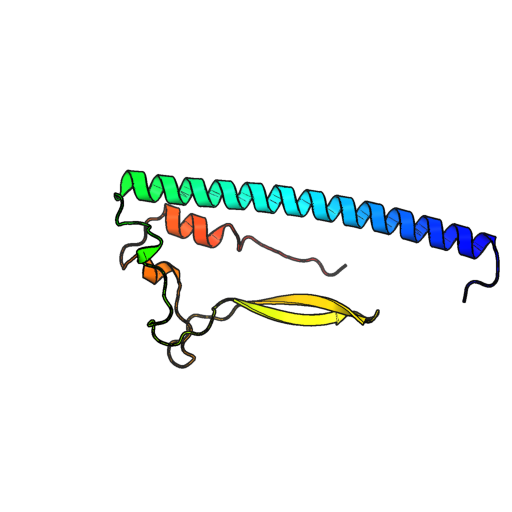.138 1.00 84.00 92 ASN A O 1
ATOM 718 N N . GLU A 1 93 ? -12.368 -12.286 -2.915 1.00 84.88 93 GLU A N 1
ATOM 719 C CA . GLU A 1 93 ? -13.516 -11.761 -2.178 1.00 84.88 93 GLU A CA 1
ATOM 720 C C . GLU A 1 93 ? -13.530 -12.243 -0.719 1.00 84.88 93 GLU A C 1
ATOM 722 O O . GLU A 1 93 ? -12.836 -13.183 -0.325 1.00 84.88 93 GLU A O 1
ATOM 727 N N . VAL A 1 94 ? -14.321 -11.563 0.113 1.00 83.62 94 VAL A N 1
ATOM 728 C CA . VAL A 1 94 ? -14.501 -11.945 1.517 1.00 83.62 94 VAL A CA 1
ATOM 729 C C . VAL A 1 94 ? -15.363 -13.203 1.573 1.00 83.62 94 VAL A C 1
ATOM 731 O O . VAL A 1 94 ? -16.576 -13.124 1.386 1.00 83.62 94 VAL A O 1
ATOM 734 N N . ASP A 1 95 ? -14.744 -14.334 1.895 1.00 85.50 95 ASP A N 1
ATOM 735 C CA . ASP A 1 95 ? -15.405 -15.627 2.051 1.00 85.50 95 ASP A CA 1
ATOM 736 C C . ASP A 1 95 ? -15.101 -16.235 3.426 1.00 85.50 95 ASP A C 1
ATOM 738 O O . ASP A 1 95 ? -13.949 -16.434 3.804 1.00 85.50 95 ASP A O 1
ATOM 742 N N . LYS A 1 96 ? -16.156 -16.538 4.185 1.00 79.06 96 LYS A N 1
ATOM 743 C CA . LYS A 1 96 ? -16.033 -17.129 5.521 1.00 79.06 96 LYS A CA 1
ATOM 744 C C . LYS A 1 96 ? -15.676 -18.612 5.479 1.00 79.06 96 LYS A C 1
ATOM 746 O O . LYS A 1 96 ? -15.028 -19.061 6.420 1.00 79.06 96 LYS A O 1
ATOM 751 N N . GLU A 1 97 ? -16.084 -19.337 4.440 1.00 80.31 97 GLU A N 1
ATOM 752 C CA . GLU A 1 97 ? -15.820 -20.774 4.296 1.00 80.31 97 GLU A CA 1
ATOM 753 C C . GLU A 1 97 ? -14.334 -21.014 3.998 1.00 80.31 97 GLU A C 1
ATOM 755 O O . GLU A 1 97 ? -13.704 -21.889 4.588 1.00 80.31 97 GLU A O 1
ATOM 760 N N . GLU A 1 98 ? -13.731 -20.144 3.184 1.00 79.56 98 GLU A N 1
ATOM 761 C CA . GLU A 1 98 ? -12.291 -20.147 2.885 1.00 79.56 98 GLU A CA 1
ATOM 762 C C . GLU A 1 98 ? -11.455 -19.336 3.900 1.00 79.56 98 GLU A C 1
ATOM 764 O O . GLU A 1 98 ? -10.256 -19.116 3.717 1.00 79.56 98 GLU A O 1
ATOM 769 N N . GLY A 1 99 ? -12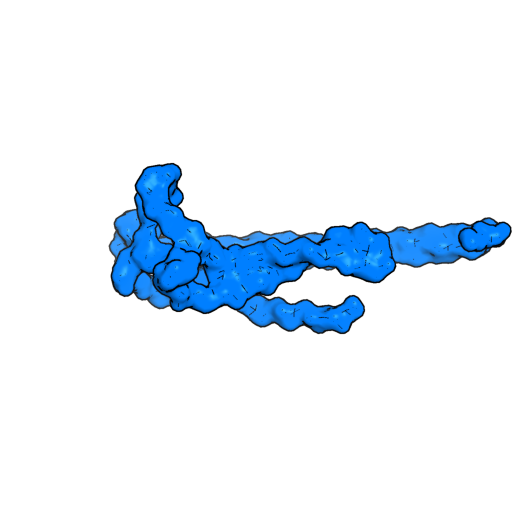.074 -18.867 4.990 1.00 82.06 99 GLY A N 1
ATOM 770 C CA . GLY A 1 99 ? -11.390 -18.151 6.071 1.00 82.06 99 GLY A CA 1
ATOM 771 C C . GLY A 1 99 ? -10.861 -16.758 5.698 1.00 82.06 99 GLY A C 1
ATOM 772 O O . GLY A 1 99 ? -10.036 -16.205 6.428 1.00 82.06 99 GLY A O 1
ATOM 773 N N . ARG A 1 100 ? -11.318 -16.163 4.591 1.00 85.31 100 ARG A N 1
ATOM 774 C CA . ARG A 1 100 ? -10.964 -14.804 4.157 1.00 85.31 100 ARG A CA 1
ATOM 775 C C . ARG A 1 100 ? -11.781 -13.759 4.915 1.00 85.31 100 ARG A C 1
ATOM 777 O O . ARG A 1 100 ? -13.007 -13.693 4.832 1.00 85.31 100 ARG A O 1
ATOM 784 N N . ILE A 1 101 ? -11.093 -12.904 5.667 1.00 84.31 101 ILE A N 1
ATOM 785 C CA . ILE A 1 101 ? -11.708 -11.894 6.543 1.00 84.31 101 ILE A CA 1
ATOM 786 C C . ILE A 1 101 ? -11.368 -10.498 6.027 1.00 84.31 101 ILE A C 1
ATOM 788 O O . ILE A 1 101 ? -10.244 -10.258 5.607 1.00 84.31 101 ILE A O 1
ATOM 792 N N . ASP A 1 102 ? -12.320 -9.562 6.103 1.00 85.75 102 ASP A N 1
ATOM 793 C CA . ASP A 1 102 ? -12.061 -8.142 5.829 1.00 85.75 102 ASP A CA 1
ATOM 794 C C . ASP A 1 102 ? -11.244 -7.508 6.975 1.00 85.75 102 ASP A C 1
ATOM 796 O O . ASP A 1 102 ? -11.799 -7.329 8.070 1.00 85.75 102 ASP A O 1
ATOM 800 N N . PRO A 1 103 ? -9.970 -7.123 6.745 1.00 85.50 103 PRO A N 1
ATOM 801 C CA . PRO A 1 103 ? -9.092 -6.555 7.770 1.00 85.50 103 PRO A CA 1
ATOM 802 C C . PRO A 1 103 ? -9.652 -5.293 8.423 1.00 85.50 103 PRO A C 1
ATOM 804 O O . PRO A 1 103 ? -9.344 -4.980 9.570 1.00 85.50 103 PRO A O 1
ATOM 807 N N . ILE A 1 104 ? -10.523 -4.559 7.720 1.00 84.19 104 ILE A N 1
ATOM 808 C CA . ILE A 1 104 ? -11.088 -3.317 8.250 1.00 84.19 104 ILE A CA 1
ATOM 809 C C . ILE A 1 104 ? -11.957 -3.553 9.493 1.00 84.19 104 ILE A C 1
ATOM 811 O O . ILE A 1 104 ? -12.127 -2.651 10.312 1.00 84.19 104 ILE A O 1
ATOM 815 N N . ARG A 1 105 ? -12.488 -4.773 9.655 1.00 83.56 105 ARG A N 1
ATOM 816 C CA . ARG A 1 105 ? -13.327 -5.160 10.796 1.00 83.56 105 ARG A CA 1
ATOM 817 C C . ARG A 1 105 ? -12.533 -5.314 12.090 1.00 83.56 105 ARG A C 1
ATOM 819 O O . ARG A 1 105 ? -13.142 -5.306 13.158 1.00 83.56 105 ARG A O 1
ATOM 826 N N . TRP A 1 106 ? -11.204 -5.411 12.024 1.00 84.38 106 TRP A N 1
ATOM 827 C CA . TRP A 1 106 ? -10.350 -5.415 13.215 1.00 84.38 106 TRP A CA 1
ATOM 828 C C . TRP A 1 106 ? -10.422 -4.089 13.983 1.00 84.38 106 TRP A C 1
ATOM 830 O O . TRP A 1 106 ? -10.318 -4.074 15.204 1.00 84.38 106 TRP A O 1
ATOM 840 N N . PHE A 1 107 ? -10.738 -2.990 13.295 1.00 82.44 107 PHE A N 1
ATOM 841 C CA . PHE A 1 107 ? -10.908 -1.659 13.890 1.00 82.44 107 PHE A CA 1
ATOM 842 C C . PHE A 1 107 ? -12.335 -1.391 14.412 1.00 82.44 107 PHE A C 1
ATOM 844 O O . PHE A 1 107 ? -12.685 -0.260 14.749 1.00 82.44 107 PHE A O 1
ATOM 851 N N . GLY A 1 108 ? -13.173 -2.430 14.496 1.00 77.00 108 GLY A N 1
ATOM 852 C CA . GLY A 1 108 ? -14.529 -2.369 15.038 1.00 77.00 108 GLY A CA 1
ATOM 853 C C . GLY A 1 108 ? -15.639 -2.345 13.982 1.00 77.00 108 GLY A C 1
ATOM 854 O O . GLY A 1 108 ? -15.409 -2.352 12.776 1.00 77.00 108 GLY A O 1
ATOM 855 N N . ILE A 1 109 ? -16.888 -2.339 14.459 1.00 69.50 109 ILE A N 1
ATOM 856 C CA . ILE A 1 109 ? -18.093 -2.460 13.615 1.00 69.50 109 ILE A CA 1
ATOM 857 C C . ILE A 1 109 ? -18.417 -1.135 12.902 1.00 69.50 109 ILE A C 1
ATOM 859 O O . ILE A 1 109 ? -18.878 -1.132 11.763 1.00 69.50 109 ILE A O 1
ATOM 863 N N . LEU A 1 110 ? -18.148 0.003 13.553 1.00 74.06 110 LEU A N 1
ATOM 864 C CA . LEU A 1 110 ? -18.415 1.343 13.022 1.00 74.06 110 LEU A CA 1
ATOM 865 C C . LEU A 1 110 ? -17.135 1.993 12.501 1.00 74.06 110 LEU A C 1
ATOM 867 O O . LEU A 1 110 ? -16.566 2.903 13.115 1.00 74.06 110 LEU A O 1
ATOM 871 N N . VAL A 1 111 ? -16.705 1.544 11.330 1.00 75.31 111 VAL A N 1
ATOM 872 C CA . VAL A 1 111 ? -15.508 2.069 10.678 1.00 75.31 111 VAL A CA 1
ATOM 873 C C . VAL A 1 111 ? -15.731 3.518 10.198 1.00 75.31 111 VAL A C 1
ATOM 875 O O . VAL A 1 111 ? -16.697 3.776 9.479 1.00 75.31 111 VAL A O 1
ATOM 878 N N . PRO A 1 112 ? -14.877 4.491 10.578 1.00 80.44 112 PRO A N 1
ATOM 879 C CA . PRO A 1 112 ? -14.938 5.853 10.043 1.00 80.44 112 PRO A CA 1
ATOM 880 C C . PRO A 1 112 ? -14.785 5.915 8.517 1.00 80.44 112 PRO A C 1
ATOM 882 O O . PRO A 1 112 ? -14.025 5.149 7.929 1.00 80.44 112 PRO A O 1
ATOM 885 N N . ALA A 1 113 ? -15.421 6.908 7.888 1.00 81.50 113 ALA A N 1
ATOM 886 C CA . ALA A 1 113 ? -15.303 7.147 6.448 1.00 81.50 113 ALA A CA 1
ATOM 887 C C . ALA A 1 113 ? -13.849 7.388 5.998 1.00 81.50 113 ALA A C 1
ATOM 889 O O . ALA A 1 113 ? -13.443 6.868 4.966 1.00 81.50 113 ALA A O 1
ATOM 890 N N . SER A 1 114 ? -13.036 8.088 6.795 1.00 81.38 114 SER A N 1
ATOM 891 C CA . SER A 1 114 ? -11.608 8.284 6.509 1.00 81.38 114 SER A CA 1
ATOM 892 C C . SER A 1 114 ? -10.811 6.974 6.505 1.00 81.38 114 SER A C 1
ATOM 894 O O . SER A 1 114 ? -9.952 6.800 5.648 1.00 81.38 114 SER A O 1
ATOM 896 N N . LEU A 1 115 ? -11.142 5.999 7.364 1.00 80.25 115 LEU A N 1
ATOM 897 C CA . LEU A 1 115 ? -10.497 4.676 7.340 1.00 80.25 115 LEU A CA 1
ATOM 898 C C . LEU A 1 115 ? -10.920 3.855 6.109 1.00 80.25 115 LEU A C 1
ATOM 900 O O . LEU A 1 115 ? -10.115 3.133 5.524 1.00 80.25 115 LEU A O 1
ATOM 904 N N . GLN A 1 116 ? -12.176 4.000 5.673 1.00 81.88 116 GLN A N 1
ATOM 905 C CA . GLN A 1 116 ? -12.659 3.406 4.4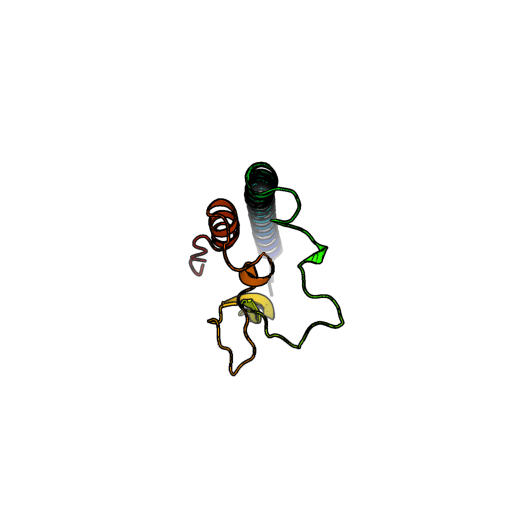20 1.00 81.88 116 GLN A CA 1
ATOM 906 C C . GLN A 1 116 ? -11.955 4.002 3.195 1.00 81.88 116 GLN A C 1
ATOM 908 O O . GLN A 1 116 ? -11.644 3.269 2.254 1.00 81.88 116 GLN A O 1
ATOM 913 N N . SER A 1 117 ? -11.696 5.312 3.207 1.00 81.44 117 SER A N 1
ATOM 914 C CA . SER A 1 117 ? -10.927 5.999 2.167 1.00 81.44 117 SER A CA 1
ATOM 915 C C . SER A 1 117 ? -9.477 5.519 2.142 1.00 81.44 117 SER A C 1
ATOM 917 O O . SER A 1 117 ? -9.001 5.123 1.079 1.00 81.44 117 SER A O 1
ATOM 919 N N . ALA A 1 118 ? -8.819 5.442 3.303 1.00 79.06 118 ALA A N 1
ATOM 920 C CA . ALA A 1 118 ? -7.452 4.936 3.429 1.00 79.06 118 ALA A CA 1
ATOM 921 C C . ALA A 1 118 ? -7.298 3.511 2.872 1.00 79.06 118 ALA A C 1
ATOM 923 O O . ALA A 1 118 ? -6.313 3.222 2.204 1.00 79.06 118 ALA A O 1
ATOM 924 N N . ARG A 1 119 ? -8.296 2.631 3.066 1.00 78.00 119 ARG A N 1
ATOM 925 C CA . ARG A 1 119 ? -8.294 1.271 2.492 1.00 78.00 119 ARG A CA 1
ATOM 926 C C . ARG A 1 119 ? -8.344 1.263 0.962 1.00 78.00 119 ARG A C 1
ATOM 928 O O . ARG A 1 119 ? -7.756 0.387 0.340 1.00 78.00 119 ARG A O 1
ATOM 935 N N . LYS A 1 120 ? -9.101 2.175 0.347 1.00 75.00 120 LYS A N 1
ATOM 936 C CA . LYS A 1 120 ? -9.338 2.170 -1.108 1.00 75.00 120 LYS A CA 1
ATOM 937 C C . LYS A 1 120 ? -8.191 2.791 -1.903 1.00 75.00 120 LYS A C 1
ATOM 939 O O . LYS A 1 120 ? -7.962 2.372 -3.030 1.00 75.00 120 LYS A O 1
ATOM 944 N N . LYS A 1 121 ? -7.478 3.761 -1.325 1.00 70.38 121 LYS A N 1
ATOM 945 C CA . LYS A 1 121 ? -6.379 4.493 -1.977 1.00 70.38 121 LYS A CA 1
ATOM 946 C C . LYS A 1 121 ? -5.232 3.611 -2.505 1.00 70.38 121 LYS A C 1
ATOM 948 O O . LYS A 1 121 ? -4.909 3.765 -3.678 1.00 70.38 121 LYS A O 1
ATOM 953 N N . PRO A 1 122 ? -4.667 2.653 -1.744 1.00 59.50 122 PRO A N 1
ATOM 954 C CA . PRO A 1 122 ? -3.622 1.767 -2.267 1.00 59.50 122 PRO A CA 1
ATOM 955 C C . PRO A 1 122 ? -4.132 0.781 -3.331 1.00 59.50 122 PRO A C 1
ATOM 957 O O . PRO A 1 122 ? -3.334 0.112 -3.970 1.00 59.50 122 PRO A O 1
ATOM 960 N N . VAL A 1 123 ? -5.452 0.690 -3.536 1.00 56.69 123 VAL A N 1
ATOM 961 C CA . VAL A 1 123 ? -6.111 -0.217 -4.493 1.00 56.69 123 VAL A CA 1
ATOM 962 C C . VAL A 1 123 ? -6.607 0.545 -5.739 1.00 56.69 123 VAL A C 1
ATOM 964 O O . VAL A 1 123 ? -7.376 0.015 -6.538 1.00 56.69 123 VAL A O 1
ATOM 967 N N . GLY A 1 124 ? -6.219 1.815 -5.903 1.00 46.28 124 GLY A N 1
ATOM 968 C CA . GLY A 1 124 ? -6.628 2.650 -7.031 1.00 46.28 124 GLY A CA 1
ATOM 969 C C . GLY A 1 124 ? -6.037 2.169 -8.360 1.00 46.28 124 GLY A C 1
ATOM 970 O O . GLY A 1 124 ? -4.831 2.250 -8.548 1.00 46.28 124 GLY A O 1
ATOM 971 N N . ASN A 1 125 ? -6.913 1.691 -9.256 1.00 40.66 125 ASN A N 1
ATOM 972 C CA . ASN A 1 125 ? -6.741 1.468 -10.700 1.00 40.66 125 ASN A CA 1
ATOM 973 C C . ASN A 1 125 ? -5.301 1.246 -11.191 1.00 40.66 125 ASN A C 1
ATOM 975 O O . ASN A 1 125 ? -4.751 2.076 -11.912 1.00 40.66 125 ASN A O 1
ATOM 979 N N . GLN A 1 126 ? -4.727 0.085 -10.892 1.00 40.72 126 GLN A N 1
ATOM 980 C CA . GLN A 1 126 ? -3.599 -0.416 -11.670 1.00 40.72 126 GLN A CA 1
ATOM 981 C C . GLN A 1 126 ? -4.153 -1.207 -12.859 1.00 40.72 126 GLN A C 1
ATOM 983 O O . GLN A 1 126 ? -4.203 -2.432 -12.855 1.00 40.72 126 GLN A O 1
ATOM 988 N N . ASN A 1 127 ? -4.605 -0.475 -13.881 1.00 32.69 127 ASN A N 1
ATOM 989 C CA . ASN A 1 127 ? -4.492 -0.986 -15.241 1.00 32.69 127 ASN A CA 1
ATOM 990 C C . ASN A 1 127 ? -2.995 -0.963 -15.548 1.00 32.69 127 ASN A C 1
ATOM 992 O 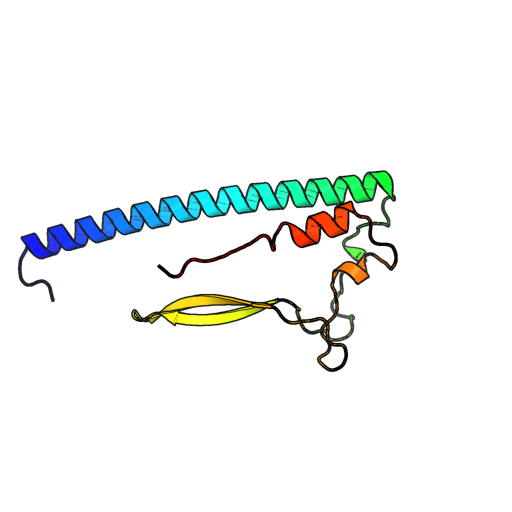O . ASN A 1 127 ? -2.480 0.044 -16.029 1.00 32.69 127 ASN A O 1
ATOM 996 N N . PHE A 1 128 ? -2.288 -2.044 -15.224 1.00 40.62 128 PHE A N 1
ATOM 997 C CA . PHE A 1 128 ? -1.070 -2.348 -15.954 1.00 40.62 128 PHE A CA 1
ATOM 998 C C . PHE A 1 128 ? -1.536 -2.658 -17.374 1.00 40.62 128 PHE A C 1
ATOM 1000 O O . PHE A 1 128 ? -2.001 -3.760 -17.666 1.00 40.62 128 PHE A O 1
ATOM 1007 N N . GLU A 1 129 ? -1.547 -1.636 -18.234 1.00 30.25 129 GLU A N 1
ATOM 1008 C CA . GLU A 1 129 ? -1.512 -1.882 -19.666 1.00 30.25 129 GLU A CA 1
ATOM 1009 C C . GLU A 1 129 ? -0.324 -2.811 -19.886 1.00 30.25 129 GLU A C 1
ATOM 1011 O O . GLU A 1 129 ? 0.814 -2.459 -19.582 1.00 30.25 129 GLU A O 1
ATOM 1016 N N . LYS A 1 130 ? -0.634 -4.039 -20.308 1.00 29.30 130 LYS A N 1
ATOM 1017 C CA . LYS A 1 130 ? 0.350 -4.984 -20.816 1.00 29.30 130 LYS A CA 1
ATOM 1018 C C . LYS A 1 130 ? 1.113 -4.257 -21.920 1.00 29.30 130 LYS A C 1
ATOM 1020 O O . LYS A 1 130 ? 0.525 -3.983 -22.968 1.00 29.30 130 LYS A O 1
ATOM 1025 N N . VAL A 1 131 ? 2.362 -3.905 -21.642 1.00 32.03 131 VAL A N 1
ATOM 1026 C CA . VAL A 1 131 ? 3.348 -3.549 -22.663 1.00 32.03 131 VAL A CA 1
ATOM 1027 C C . VAL A 1 131 ? 4.109 -4.815 -23.002 1.00 32.03 131 VAL A C 1
ATOM 1029 O O . VAL A 1 131 ? 4.494 -5.519 -22.044 1.00 32.03 131 VAL A O 1
#

Radius of gyration: 21.64 Å; chains: 1; bounding box: 50×34×55 Å

Secondary structure (DSSP, 8-state):
---SHHHHHHHHHHHHHHHHHHHHHHHHHHHHHHHHHHHHHHHHHHHHHHH-TTSS-GGGS--TTSPP-B-SEEEEEEE-TTS-EEEEEEE----TTTTB--GGGGG-SS--HHHHHHHHGGGS-------

pLDDT: mean 81.96, std 13.84, range [29.3, 96.56]

Organism: Culex pipiens pipiens (NCBI:txid38569)

InterPro domains:
  IPR040357 Vma22/CCDC115 [PTHR31996] (6-97)

Sequence (131 aa):
MPESRDEICQLMDKLLLHSLDLMEQEVKLKTTVEAIANDGQLDLAHTRFTKGATAVSAVQLPTEDYKPFSALNTVAEGKDELDNPQLDLERNEVDKEEGRIDPIRWFGILVPASLQSARKKPVGNQNFEKV

Foldseek 3Di:
DDPDPVVVVVVVVVVVVVVVVVVVVVVVVVVLCVVLVVLLVVLVVVQCVVVHPLQDDPVLADDPPDDDADEQKDWDWDADPVRDTDTDIDGHDQDVVRRHDDRQCSSDDDHDPSNVVSVCSVVPDPPPPDD